Protein AF-0000000077102668 (afdb_homodimer)

Secondary structure (DSSP, 8-state):
---HHHHHHHHHTT--HHHHHHHHT--HHHHHHHHTTSSPPPHHHHHHHHHHHHHHHTS---HHHHH-/---HHHHHHHHHTT--HHHHHHHHT--HHHHHHHHTTSSPPPHHHHHHHHHHHHHHHTS---HHHHH-

Radius of gyration: 16.1 Å; Cα contacts (8 Å, |Δi|>4): 151; chains: 2; bounding box: 27×39×31 Å

InterPro domains:
  IPR010982 Lambda repressor-like, DNA-binding domain superfamily [SSF47413] (6-52)

Solvent-accessible surface area (backbone atoms only — not comparable to full-atom values): 7622 Å² total; per-residue (Å²): 106,60,44,59,52,40,52,50,53,36,49,74,57,70,43,52,67,56,55,53,12,56,76,70,71,49,50,49,70,60,40,51,35,29,50,46,46,74,39,81,77,51,73,67,52,49,50,50,50,42,54,50,50,17,64,68,64,72,47,89,64,49,54,43,66,44,75,95,105,60,44,60,52,40,53,50,53,36,49,74,58,70,44,51,68,54,55,53,10,56,77,72,70,48,51,50,71,59,39,50,36,32,51,47,47,74,38,82,76,49,72,68,52,48,50,53,50,40,53,50,52,17,63,68,63,71,46,88,66,50,56,43,66,43,77,96

Nearest PDB structures (foldseek):
  2ef8-assembly1_B  TM=8.751E-01  e=4.213E-03  Peduovirus P2
  3f51-assembly1_A  TM=8.600E-01  e=9.600E-02  Corynebacterium glutamicum
  2b5a-assembly1_A  TM=7.650E-01  e=4.394E-02  [Bacillus] caldolyticus
  3f52-assembly1_E  TM=7.821E-01  e=4.666E-02  Corynebacterium glutamicum
  4yba-assembly1_A  TM=8.338E-01  e=1.297E-01  Klebsiella pneumoniae

pLDDT: mean 96.35, std 4.46, range [68.5, 98.56]

Foldseek 3Di:
DAQVQQVVLCVVLVHDLQRLCVQQVHHSVVSVCCRHPNDDDDPVSLVSSQVVSCVSVVHHDDSVRRRD/DAQVQLVVLCVVLVHDLCRLCVQQVHHSVVSVCCRHPNDDDDPVSLVSSQVVSCVSVVHHDDSVRRRD

Structure (mmCIF, N/CA/C/O backbone):
data_AF-0000000077102668-model_v1
#
loop_
_entity.id
_entity.type
_entity.pdbx_description
1 polymer 'HTH cro/C1-type domain-containing protein'
#
loop_
_atom_site.group_PDB
_atom_site.id
_atom_site.type_symbol
_atom_site.label_atom_id
_atom_site.label_alt_id
_atom_site.label_comp_id
_atom_site.label_asym_id
_atom_site.label_entity_id
_atom_site.label_seq_id
_atom_site.pdbx_PDB_ins_code
_atom_site.Cartn_x
_atom_site.Cartn_y
_atom_site.Cartn_z
_atom_site.occupancy
_atom_site.B_iso_or_equiv
_atom_site.auth_seq_id
_atom_site.auth_comp_id
_atom_site.auth_asym_id
_atom_site.auth_atom_id
_atom_site.pdbx_PDB_model_num
ATOM 1 N N . MET A 1 1 ? -7.898 -0.201 -14.703 1 68.75 1 MET A N 1
ATOM 2 C CA . MET A 1 1 ? -6.523 -0.293 -15.18 1 68.75 1 MET A CA 1
ATOM 3 C C . MET A 1 1 ? -5.77 -1.41 -14.469 1 68.75 1 MET A C 1
ATOM 5 O O . MET A 1 1 ? -5.836 -1.526 -13.242 1 68.75 1 MET A O 1
ATOM 9 N N . LYS A 1 2 ? -5.211 -2.465 -15.25 1 77.38 2 LYS A N 1
ATOM 10 C CA . LYS A 1 2 ? -4.547 -3.68 -14.781 1 77.38 2 LYS A CA 1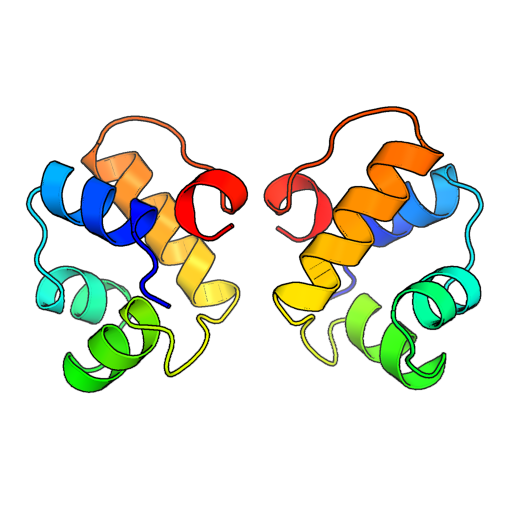
ATOM 11 C C . LYS A 1 2 ? -3.26 -3.35 -14.031 1 77.38 2 LYS A C 1
ATOM 13 O O . LYS A 1 2 ? -2.543 -2.416 -14.398 1 77.38 2 LYS A O 1
ATOM 18 N N . LEU A 1 3 ? -3.148 -4.047 -12.992 1 93.31 3 LEU A N 1
ATOM 19 C CA . LEU A 1 3 ? -1.862 -3.982 -12.305 1 93.31 3 LEU A CA 1
ATOM 20 C C . LEU A 1 3 ? -0.787 -4.723 -13.094 1 93.31 3 LEU A C 1
ATOM 22 O O . LEU A 1 3 ? -0.478 -5.879 -12.797 1 93.31 3 LEU A O 1
ATOM 26 N N . VAL A 1 4 ? -0.19 -4.043 -14.055 1 94.56 4 VAL A N 1
ATOM 27 C CA . VAL A 1 4 ? 0.673 -4.625 -15.078 1 94.56 4 VAL A CA 1
ATOM 28 C C . VAL A 1 4 ? 1.934 -5.191 -14.43 1 94.56 4 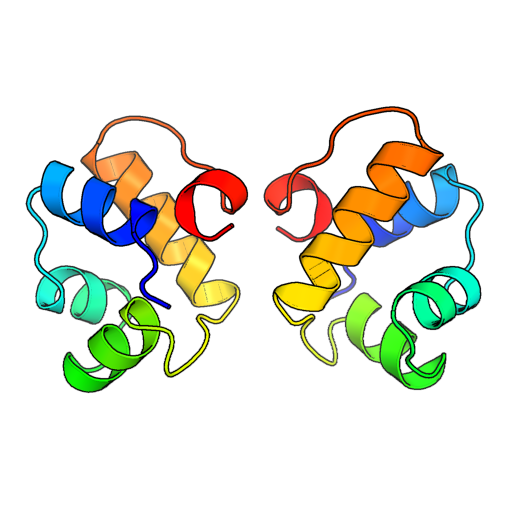VAL A C 1
ATOM 30 O O . VAL A 1 4 ? 2.408 -6.262 -14.812 1 94.56 4 VAL A O 1
ATOM 33 N N . LYS A 1 5 ? 2.457 -4.578 -13.453 1 95.44 5 LYS A N 1
ATOM 34 C CA . LYS A 1 5 ? 3.664 -5.066 -12.797 1 95.44 5 LYS A CA 1
ATOM 35 C C . LYS A 1 5 ? 3.385 -6.348 -12.016 1 95.44 5 LYS A C 1
ATOM 37 O O . LYS A 1 5 ? 4.18 -7.289 -12.055 1 95.44 5 LYS A O 1
ATOM 42 N N . LEU A 1 6 ? 2.295 -6.352 -11.32 1 97.56 6 LEU A N 1
ATOM 43 C CA . LEU A 1 6 ? 1.922 -7.551 -10.578 1 97.56 6 LEU A CA 1
ATOM 44 C C . LEU A 1 6 ? 1.746 -8.742 -11.523 1 97.56 6 LEU A C 1
ATOM 46 O O . LEU A 1 6 ? 2.244 -9.836 -11.242 1 97.56 6 LEU A O 1
ATOM 50 N N . ILE A 1 7 ? 1.098 -8.477 -12.633 1 96.94 7 ILE A N 1
ATOM 51 C CA . ILE A 1 7 ? 0.872 -9.516 -13.633 1 96.94 7 ILE A CA 1
ATOM 52 C C . ILE A 1 7 ? 2.211 -10.016 -14.172 1 96.94 7 ILE A C 1
ATOM 54 O O . ILE A 1 7 ? 2.426 -11.219 -14.289 1 96.94 7 ILE A O 1
ATOM 58 N N . GLY A 1 8 ? 3.074 -9.117 -14.477 1 97.56 8 GLY A N 1
ATOM 59 C CA . GLY A 1 8 ? 4.391 -9.469 -14.977 1 97.56 8 GLY A CA 1
ATOM 60 C C . GLY A 1 8 ? 5.188 -10.336 -14.016 1 97.56 8 GLY A C 1
ATOM 61 O O . GLY A 1 8 ? 5.723 -11.375 -14.406 1 97.56 8 GLY A O 1
ATOM 62 N N . TYR A 1 9 ? 5.227 -9.93 -12.781 1 97.75 9 TYR A N 1
ATOM 63 C CA . TYR A 1 9 ? 6.016 -10.664 -11.797 1 97.75 9 TYR A CA 1
ATOM 64 C C . TYR A 1 9 ? 5.371 -12.008 -11.477 1 97.75 9 TYR A C 1
ATOM 66 O O . TYR A 1 9 ? 6.066 -12.992 -11.227 1 97.75 9 TYR A O 1
ATOM 74 N N . ARG A 1 10 ? 4.023 -11.977 -11.461 1 97.75 10 ARG A N 1
ATOM 75 C CA . ARG A 1 10 ? 3.316 -13.242 -11.281 1 97.75 10 ARG A CA 1
ATOM 76 C C . ARG A 1 10 ? 3.684 -14.234 -12.383 1 97.75 10 ARG A C 1
ATOM 78 O O . ARG A 1 10 ? 3.969 -15.398 -12.102 1 97.75 10 ARG A O 1
ATOM 85 N N . SER A 1 11 ? 3.727 -13.766 -13.578 1 97.81 11 SER A N 1
ATOM 86 C CA . SER A 1 11 ? 4.082 -14.586 -14.727 1 97.81 11 SER A CA 1
ATOM 87 C C . SER A 1 11 ? 5.535 -15.055 -14.648 1 97.81 11 SER A C 1
ATOM 89 O O . SER A 1 11 ? 5.832 -16.219 -14.914 1 97.81 11 SER A O 1
ATOM 91 N N . MET A 1 12 ? 6.387 -14.18 -14.266 1 97.75 12 MET A N 1
ATOM 92 C CA . MET A 1 12 ? 7.797 -14.516 -14.117 1 97.75 12 MET A CA 1
ATOM 93 C C . MET A 1 12 ? 7.988 -15.617 -13.078 1 97.75 12 MET A C 1
ATOM 95 O O . MET A 1 12 ? 8.898 -16.438 -13.195 1 97.75 12 MET A O 1
ATOM 99 N N . ALA A 1 13 ? 7.148 -15.586 -12.117 1 97.94 13 ALA A N 1
ATOM 100 C CA . ALA A 1 13 ? 7.207 -16.578 -11.055 1 97.94 13 ALA A CA 1
ATOM 101 C C . ALA A 1 13 ? 6.527 -17.875 -11.484 1 97.94 13 ALA A C 1
ATOM 103 O O . ALA A 1 13 ? 6.418 -18.812 -10.688 1 97.94 13 ALA A O 1
ATOM 104 N N . LEU A 1 14 ? 5.926 -17.828 -12.648 1 97.88 14 LEU A N 1
ATOM 105 C CA . LEU A 1 14 ? 5.227 -18.969 -13.219 1 97.88 14 LEU A CA 1
ATOM 106 C C . LEU A 1 14 ? 3.998 -19.328 -12.391 1 97.88 14 LEU A C 1
ATOM 108 O O . LEU A 1 14 ? 3.717 -20.516 -12.164 1 97.88 14 LEU A O 1
ATOM 112 N N . CYS A 1 15 ? 3.377 -18.359 -11.938 1 98.12 15 CYS A N 1
ATOM 113 C CA . CYS A 1 15 ? 2.152 -18.531 -11.164 1 98.12 15 CYS A CA 1
ATOM 114 C C . CYS A 1 15 ? 0.939 -18.062 -11.961 1 98.12 15 CYS A C 1
ATOM 116 O O . CYS A 1 15 ? 0.995 -17.031 -12.641 1 98.12 15 CYS A O 1
ATOM 118 N N . SER A 1 16 ? -0.065 -18.812 -11.805 1 98 16 SER A N 1
ATOM 119 C CA . SER A 1 16 ? -1.347 -18.406 -12.359 1 98 16 SER A CA 1
ATOM 120 C C . SER A 1 16 ? -2.105 -17.5 -11.398 1 98 16 SER A C 1
ATOM 122 O O . SER A 1 16 ? -1.704 -17.344 -10.242 1 98 16 SER A O 1
ATOM 124 N N . GLN A 1 17 ? -3.16 -16.922 -11.953 1 98.12 17 GLN A N 1
ATOM 125 C CA . GLN A 1 17 ? -4.027 -16.172 -11.062 1 98.12 17 GLN A CA 1
ATOM 126 C C . GLN A 1 17 ? -4.617 -17.062 -9.969 1 98.12 17 GLN A C 1
ATOM 128 O O . GLN A 1 17 ? -4.773 -16.625 -8.828 1 98.12 17 GLN A O 1
ATOM 133 N N . ASN A 1 18 ? -4.934 -18.25 -10.367 1 98.19 18 ASN A N 1
ATOM 134 C CA . ASN A 1 18 ? -5.477 -19.203 -9.406 1 98.19 18 ASN A CA 1
ATOM 135 C C . ASN A 1 18 ? -4.477 -19.516 -8.297 1 98.19 18 ASN A C 1
ATOM 137 O O . ASN A 1 18 ? -4.863 -19.688 -7.137 1 98.19 18 ASN A O 1
ATOM 141 N N . ASP A 1 19 ? -3.242 -19.641 -8.602 1 98.25 19 ASP A N 1
ATOM 142 C CA . ASP A 1 19 ? -2.205 -19.891 -7.605 1 98.25 19 ASP A CA 1
ATOM 143 C C . ASP A 1 19 ? -2.168 -18.781 -6.555 1 98.25 19 ASP A C 1
ATOM 145 O O . ASP A 1 19 ? -2.133 -19.062 -5.352 1 98.25 19 ASP A O 1
ATOM 149 N N . ILE A 1 20 ? -2.217 -17.578 -6.992 1 98.44 20 ILE A N 1
ATOM 150 C CA . ILE A 1 20 ? -2.178 -16.453 -6.074 1 98.44 20 ILE A CA 1
ATOM 151 C C . ILE A 1 20 ? -3.467 -16.406 -5.258 1 98.44 20 ILE A C 1
ATOM 153 O O . ILE A 1 20 ? -3.441 -16.094 -4.062 1 98.44 20 ILE A O 1
ATOM 157 N N . ALA A 1 21 ? -4.551 -16.672 -5.906 1 98.56 21 ALA A N 1
ATOM 158 C CA . ALA A 1 21 ? -5.84 -16.719 -5.215 1 98.56 21 ALA A CA 1
ATOM 159 C C . ALA A 1 21 ? -5.801 -17.703 -4.051 1 98.56 21 ALA A C 1
ATOM 161 O O . ALA A 1 21 ? -6.289 -17.406 -2.957 1 98.56 21 ALA A O 1
ATOM 162 N N . GLN A 1 22 ? -5.219 -18.812 -4.277 1 98.38 22 GLN A N 1
ATOM 163 C CA . GLN A 1 22 ? -5.094 -19.844 -3.244 1 98.38 22 GLN A CA 1
ATOM 164 C C . GLN A 1 22 ? -4.227 -19.359 -2.088 1 98.38 22 GLN A C 1
ATOM 166 O O . GLN A 1 22 ? -4.566 -19.562 -0.921 1 98.38 22 GLN A O 1
ATOM 171 N N . VAL A 1 23 ? -3.188 -18.719 -2.424 1 98 23 VAL A N 1
ATOM 172 C CA . VAL A 1 23 ? -2.277 -18.172 -1.423 1 98 23 VAL A CA 1
ATOM 173 C C . VAL A 1 23 ? -3.016 -17.156 -0.546 1 98 23 VAL A C 1
ATOM 175 O O . VAL A 1 23 ? -2.787 -17.094 0.665 1 98 23 VAL A O 1
ATOM 178 N N . LEU A 1 24 ? -3.895 -16.406 -1.14 1 98.31 24 LEU A N 1
ATOM 179 C CA . LEU A 1 24 ? -4.645 -15.359 -0.447 1 98.31 24 LEU A CA 1
ATOM 180 C C . LEU A 1 24 ? -5.863 -15.938 0.258 1 98.31 24 LEU A C 1
ATOM 182 O O . LEU A 1 24 ? -6.461 -15.289 1.115 1 98.31 24 LEU A O 1
ATOM 186 N N . GLY A 1 25 ? -6.293 -17.109 -0.166 1 98.38 25 GLY A N 1
ATOM 187 C CA . GLY A 1 25 ? -7.496 -17.719 0.382 1 98.38 25 GLY A CA 1
ATOM 188 C C . GLY A 1 25 ? -8.773 -17.125 -0.187 1 98.38 25 GLY A C 1
ATOM 189 O O . GLY A 1 25 ? -9.773 -16.984 0.526 1 98.38 25 GLY A O 1
ATOM 190 N N . VAL A 1 26 ? -8.703 -16.719 -1.37 1 98.31 26 VAL A N 1
ATOM 191 C CA . VAL A 1 26 ? -9.875 -16.172 -2.041 1 98.31 26 VAL A CA 1
ATOM 192 C C . VAL A 1 26 ? -10.164 -16.953 -3.314 1 98.31 26 VAL A C 1
ATOM 194 O O . VAL A 1 26 ? -9.367 -17.797 -3.725 1 98.31 26 VAL A O 1
ATOM 197 N N . SER A 1 27 ? -11.297 -16.672 -3.9 1 98.31 27 SER A N 1
ATOM 198 C CA . SER A 1 27 ? -11.656 -17.344 -5.141 1 98.31 27 SER A CA 1
ATOM 199 C C . SER A 1 27 ? -10.93 -16.734 -6.336 1 98.31 27 SER A C 1
ATOM 201 O O . SER A 1 27 ? -10.5 -15.578 -6.277 1 98.31 27 SER A O 1
ATOM 203 N N . TYR A 1 28 ? -10.836 -17.484 -7.426 1 97.81 28 TYR A N 1
ATOM 204 C CA . TYR A 1 28 ? -10.234 -17.016 -8.672 1 97.81 28 TYR A CA 1
ATOM 205 C C . TYR A 1 28 ? -10.914 -15.75 -9.164 1 97.81 28 TYR A C 1
ATOM 207 O O . TYR A 1 28 ? -10.242 -14.75 -9.453 1 97.81 28 TYR A O 1
ATOM 215 N N . PRO A 1 29 ? -12.297 -15.727 -9.172 1 98.25 29 PRO A N 1
ATOM 216 C CA . PRO A 1 29 ? -12.938 -14.508 -9.672 1 98.25 29 PRO A CA 1
ATOM 217 C C . PRO A 1 29 ? -12.617 -13.281 -8.812 1 98.25 29 PRO A C 1
ATOM 219 O O . PRO A 1 29 ? -12.477 -12.18 -9.344 1 98.25 29 PRO A O 1
ATOM 222 N N . THR A 1 30 ? -12.5 -13.523 -7.547 1 98.12 30 THR A N 1
ATOM 223 C CA . THR A 1 30 ? -12.18 -12.438 -6.633 1 98.12 30 THR A CA 1
ATOM 224 C C . THR A 1 30 ? -10.797 -11.875 -6.926 1 98.12 30 THR A C 1
ATOM 226 O O . THR A 1 30 ? -10.617 -10.656 -7.027 1 98.12 30 THR A O 1
ATOM 229 N N . TYR A 1 31 ? -9.812 -12.773 -7.094 1 98.31 31 TYR A N 1
ATOM 230 C CA . TYR A 1 31 ? -8.461 -12.336 -7.402 1 98.31 31 TYR A CA 1
ATOM 231 C C . TYR A 1 31 ? -8.398 -11.648 -8.766 1 98.31 31 TYR A C 1
ATOM 233 O O . TYR A 1 31 ? -7.773 -10.602 -8.914 1 98.31 31 TYR A O 1
ATOM 241 N N . ASN A 1 32 ? -8.992 -12.242 -9.703 1 97.69 32 ASN A N 1
ATOM 242 C CA . ASN A 1 32 ? -9.031 -11.68 -11.055 1 97.69 32 ASN A CA 1
ATOM 243 C C . ASN A 1 32 ? -9.57 -10.25 -11.055 1 97.69 32 ASN A C 1
ATOM 245 O O . ASN A 1 32 ? -8.984 -9.367 -11.688 1 97.69 32 ASN A O 1
ATOM 249 N N . ALA A 1 33 ? -10.633 -10.008 -10.336 1 97.5 33 ALA A N 1
ATOM 250 C CA . ALA A 1 33 ? -11.234 -8.672 -10.25 1 97.5 33 ALA A CA 1
ATOM 251 C C . ALA A 1 33 ? -10.25 -7.668 -9.648 1 97.5 33 ALA A C 1
ATOM 253 O O . ALA A 1 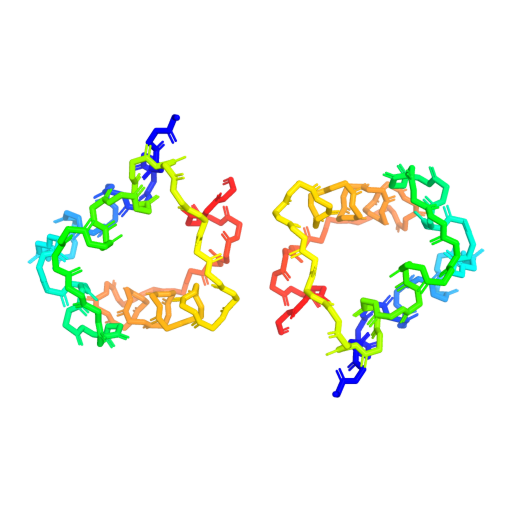33 ? -10.195 -6.516 -10.078 1 97.5 33 ALA A O 1
ATOM 254 N N . LYS A 1 34 ? -9.461 -8.117 -8.727 1 97.06 34 LYS A N 1
ATOM 255 C CA . LYS A 1 34 ? -8.492 -7.238 -8.078 1 97.06 34 LYS A CA 1
ATOM 256 C C . LYS A 1 34 ? -7.324 -6.926 -9.008 1 97.06 34 LYS A C 1
ATOM 258 O O . LYS A 1 34 ? -6.965 -5.762 -9.195 1 97.06 34 LYS A O 1
ATOM 263 N N . GLU A 1 35 ? -6.781 -7.941 -9.578 1 96.69 35 GLU A N 1
ATOM 264 C CA . GLU A 1 35 ? -5.652 -7.77 -10.492 1 96.69 35 GLU A CA 1
ATOM 265 C C . GLU A 1 35 ? -6.031 -6.902 -11.688 1 96.69 35 GLU A C 1
ATOM 267 O O . GLU A 1 35 ? -5.195 -6.18 -12.227 1 96.69 35 GLU A O 1
ATOM 272 N N . ASN A 1 36 ? -7.352 -6.906 -12.023 1 95.62 36 ASN A N 1
ATOM 273 C CA . ASN A 1 36 ? -7.84 -6.129 -13.156 1 95.62 36 ASN A CA 1
ATOM 274 C C . ASN A 1 36 ? -8.32 -4.746 -12.719 1 95.62 36 ASN A C 1
ATOM 276 O O . ASN A 1 36 ? -8.859 -3.988 -13.531 1 95.62 36 ASN A O 1
ATOM 280 N N . GLY A 1 37 ? -8.195 -4.387 -11.531 1 92.31 37 GLY A N 1
ATOM 281 C CA . GLY A 1 37 ? -8.469 -3.043 -11.047 1 92.31 37 GLY A CA 1
ATOM 282 C C . GLY A 1 37 ? -9.93 -2.816 -10.703 1 92.31 37 GLY A C 1
ATOM 283 O O . GLY A 1 37 ? -10.344 -1.684 -10.445 1 92.31 37 GLY A O 1
ATOM 284 N N . LYS A 1 38 ? -10.688 -3.832 -10.68 1 94.06 38 LYS A N 1
ATOM 285 C CA . LYS A 1 38 ? -12.109 -3.703 -10.352 1 94.06 38 LYS A CA 1
ATOM 286 C C . LYS A 1 38 ? -12.312 -3.557 -8.852 1 94.06 38 LYS A C 1
ATOM 288 O O . LYS A 1 38 ? -13.219 -2.848 -8.406 1 94.06 38 LYS A O 1
ATOM 293 N N . ASN A 1 39 ? -11.531 -4.258 -8.062 1 94.56 39 ASN A N 1
ATOM 294 C CA . ASN A 1 39 ? -11.5 -4.18 -6.605 1 94.56 39 ASN A CA 1
ATOM 295 C C . ASN A 1 39 ? -10.086 -3.979 -6.082 1 94.56 39 ASN A C 1
ATOM 297 O O . ASN A 1 39 ? -9.125 -4.504 -6.652 1 94.56 39 ASN A O 1
ATOM 301 N N . ALA A 1 40 ? -10.008 -3.32 -5.004 1 94 40 ALA A N 1
ATOM 302 C CA . ALA A 1 40 ? -8.68 -3.039 -4.461 1 94 40 ALA A CA 1
ATOM 303 C C . ALA A 1 40 ? -8.18 -4.199 -3.6 1 94 40 ALA A C 1
ATOM 305 O O . ALA A 1 40 ? -8.977 -4.863 -2.93 1 94 40 ALA A O 1
ATOM 306 N N . PHE A 1 41 ? -6.875 -4.355 -3.578 1 96.69 41 PHE A N 1
ATOM 307 C CA . PHE A 1 41 ? -6.258 -5.25 -2.607 1 96.69 41 PHE A CA 1
ATOM 308 C C . PHE A 1 41 ? -6.219 -4.609 -1.227 1 96.69 41 PHE A C 1
ATOM 310 O O . PHE A 1 41 ? -5.977 -3.406 -1.101 1 96.69 41 PHE A O 1
ATOM 317 N N . THR A 1 42 ? -6.473 -5.441 -0.241 1 95 42 THR A N 1
ATOM 318 C CA . THR A 1 42 ? -6.285 -4.945 1.117 1 95 42 THR A CA 1
ATOM 319 C C . THR A 1 42 ? -4.801 -4.91 1.48 1 95 42 THR A C 1
ATOM 321 O O . THR A 1 42 ? -3.975 -5.52 0.797 1 95 42 THR A O 1
ATOM 324 N N . ASP A 1 43 ? -4.477 -4.254 2.518 1 94.88 43 ASP A N 1
ATOM 325 C CA . ASP A 1 43 ? -3.092 -4.199 2.973 1 94.88 43 ASP A CA 1
ATOM 326 C C . ASP A 1 43 ? -2.57 -5.594 3.312 1 94.88 43 ASP A C 1
ATOM 328 O O . ASP A 1 43 ? -1.421 -5.922 3.012 1 94.88 43 ASP A O 1
ATOM 332 N N . LYS A 1 44 ? -3.395 -6.359 3.91 1 95.62 44 LYS A N 1
ATOM 333 C CA . LYS A 1 44 ? -3.012 -7.723 4.254 1 95.62 44 LYS A CA 1
ATOM 334 C C . LYS A 1 44 ? -2.68 -8.531 3.004 1 95.62 44 LYS A C 1
ATOM 336 O O . LYS A 1 44 ? -1.661 -9.227 2.959 1 95.62 44 LYS A O 1
ATOM 341 N N . GLU A 1 45 ? -3.482 -8.422 2.057 1 97.56 45 GLU A N 1
ATOM 342 C CA . GLU A 1 45 ? -3.273 -9.148 0.81 1 97.56 45 GLU A CA 1
ATOM 343 C C . GLU A 1 45 ? -1.977 -8.719 0.13 1 97.56 45 GLU A C 1
ATOM 345 O O . GLU A 1 45 ? -1.231 -9.555 -0.385 1 97.56 45 GLU A O 1
ATOM 350 N N . LYS A 1 46 ? -1.813 -7.461 0.122 1 97.38 46 LYS A N 1
ATOM 351 C CA . LYS A 1 46 ? -0.606 -6.93 -0.504 1 97.38 46 LYS A CA 1
ATOM 352 C C . LYS A 1 46 ? 0.648 -7.504 0.15 1 97.38 46 LYS A C 1
ATOM 354 O O . LYS A 1 46 ? 1.603 -7.867 -0.54 1 97.38 46 LYS A O 1
ATOM 359 N N . LYS A 1 47 ? 0.618 -7.578 1.412 1 97.31 47 LYS A N 1
ATOM 360 C CA . LYS A 1 47 ? 1.759 -8.109 2.154 1 97.31 47 LYS A CA 1
ATOM 361 C C . LYS A 1 47 ? 2 -9.578 1.813 1 97.31 47 LYS A C 1
ATOM 363 O O . LYS A 1 47 ? 3.139 -9.984 1.576 1 97.31 47 LYS A O 1
ATOM 368 N N . ILE A 1 48 ? 0.962 -10.281 1.781 1 98.12 48 ILE A N 1
ATOM 369 C CA . ILE A 1 48 ? 1.058 -11.711 1.493 1 98.12 48 ILE A CA 1
ATOM 370 C C . ILE A 1 48 ? 1.632 -11.914 0.094 1 98.12 48 ILE A C 1
ATOM 372 O O . ILE A 1 48 ? 2.537 -12.727 -0.099 1 98.12 48 ILE A O 1
ATOM 376 N N . ILE A 1 49 ? 1.137 -11.164 -0.831 1 98.31 49 ILE A N 1
ATOM 377 C CA . ILE A 1 49 ? 1.569 -11.289 -2.219 1 98.31 49 ILE A CA 1
ATOM 378 C C . ILE A 1 49 ? 3.043 -10.906 -2.338 1 98.31 49 ILE A C 1
ATOM 380 O O . ILE A 1 49 ? 3.826 -11.617 -2.971 1 98.31 49 ILE A O 1
ATOM 384 N N . ARG A 1 50 ? 3.357 -9.789 -1.747 1 98.19 50 ARG A N 1
ATOM 385 C CA . ARG A 1 50 ? 4.738 -9.32 -1.775 1 98.19 50 ARG A CA 1
ATOM 386 C C . ARG A 1 50 ? 5.688 -10.391 -1.239 1 98.19 50 ARG A C 1
ATOM 388 O O . ARG A 1 50 ? 6.703 -10.703 -1.87 1 98.19 50 ARG A O 1
ATOM 395 N N . ASP A 1 51 ? 5.359 -10.93 -0.101 1 98.12 51 ASP A N 1
ATOM 396 C CA . ASP A 1 51 ? 6.223 -11.914 0.532 1 98.12 51 ASP A CA 1
ATOM 397 C C . ASP A 1 51 ? 6.301 -13.195 -0.303 1 98.12 51 ASP A C 1
ATOM 399 O O . ASP A 1 51 ? 7.379 -13.773 -0.462 1 98.12 51 ASP A O 1
ATOM 403 N N . PHE A 1 52 ? 5.188 -13.562 -0.806 1 98.5 52 PHE A N 1
ATOM 404 C CA . PHE A 1 52 ? 5.121 -14.766 -1.621 1 98.5 52 PHE A CA 1
ATOM 405 C C . PHE A 1 52 ? 5.996 -14.633 -2.863 1 98.5 52 PHE A C 1
ATOM 407 O O . PHE A 1 52 ? 6.812 -15.508 -3.152 1 98.5 52 PHE A O 1
ATOM 414 N N . LEU A 1 53 ? 5.871 -13.562 -3.623 1 98.25 53 LEU A N 1
ATOM 415 C CA . LEU A 1 53 ? 6.621 -13.359 -4.855 1 98.25 53 LEU A CA 1
ATOM 416 C C . LEU A 1 53 ? 8.109 -13.164 -4.562 1 98.25 53 LEU A C 1
ATOM 418 O O . LEU A 1 53 ? 8.961 -13.578 -5.352 1 98.25 53 LEU A O 1
ATOM 422 N N . SER A 1 54 ? 8.375 -12.492 -3.434 1 98.5 54 SER A N 1
ATOM 423 C CA . SER A 1 54 ? 9.766 -12.328 -3.031 1 98.5 54 SER A CA 1
ATOM 424 C C . SER A 1 54 ? 10.445 -13.68 -2.822 1 98.5 54 SER A C 1
ATOM 426 O O . SER A 1 54 ? 11.57 -13.891 -3.273 1 98.5 54 SER A O 1
ATOM 428 N N . GLU A 1 55 ? 9.789 -14.492 -2.18 1 97.94 55 GLU A N 1
ATOM 429 C CA . GLU A 1 55 ? 10.312 -15.836 -1.934 1 97.94 55 GLU A CA 1
ATOM 430 C C . GLU A 1 55 ? 10.43 -16.625 -3.23 1 97.94 55 GLU A C 1
ATOM 432 O O . GLU A 1 55 ? 11.453 -17.25 -3.494 1 97.94 55 GLU A O 1
ATOM 437 N N . ARG A 1 56 ? 9.43 -16.547 -4.055 1 97.62 56 ARG A N 1
ATOM 438 C CA . ARG A 1 56 ? 9.367 -17.312 -5.289 1 97.62 56 ARG A CA 1
ATOM 439 C C . ARG A 1 56 ? 10.453 -16.875 -6.27 1 97.62 56 ARG A C 1
ATOM 441 O O . ARG A 1 56 ? 11.047 -17.703 -6.953 1 97.62 56 ARG A O 1
ATOM 448 N N . LEU A 1 57 ? 10.711 -15.609 -6.281 1 98.25 57 LEU A N 1
ATOM 449 C CA . LEU A 1 57 ? 11.617 -15.078 -7.285 1 98.25 57 LEU A CA 1
ATOM 450 C C . LEU A 1 57 ? 12.992 -14.797 -6.68 1 98.25 57 LEU A C 1
ATOM 452 O O . LEU A 1 57 ? 13.906 -14.359 -7.383 1 98.25 57 LEU A O 1
ATOM 456 N N . GLY A 1 58 ? 13.109 -14.953 -5.402 1 97.94 58 GLY A N 1
ATOM 457 C CA . GLY A 1 58 ? 14.398 -14.836 -4.75 1 97.94 58 GLY A CA 1
ATOM 458 C C . GLY A 1 58 ? 14.914 -13.406 -4.703 1 97.94 58 GLY A C 1
ATOM 459 O O . GLY A 1 58 ? 16.125 -13.172 -4.828 1 97.94 58 GLY A O 1
ATOM 460 N N . ARG A 1 59 ? 14.008 -12.469 -4.613 1 97 59 ARG A N 1
ATOM 461 C CA . ARG A 1 59 ? 14.359 -11.062 -4.469 1 97 59 ARG A CA 1
ATOM 462 C C . ARG A 1 59 ? 13.305 -10.32 -3.652 1 97 59 ARG A C 1
ATOM 464 O O . ARG A 1 59 ? 12.141 -10.719 -3.617 1 97 59 ARG A O 1
ATOM 471 N N . LYS A 1 60 ? 13.672 -9.219 -3.084 1 96.62 60 LYS A N 1
ATOM 472 C CA . LYS A 1 60 ? 12.766 -8.445 -2.238 1 96.62 60 LYS A CA 1
ATOM 473 C C . LYS A 1 60 ? 11.961 -7.445 -3.064 1 96.62 60 LYS A C 1
ATOM 475 O O . LYS A 1 60 ? 12.531 -6.699 -3.867 1 96.62 60 LYS A O 1
ATOM 480 N N . PHE A 1 61 ? 10.727 -7.484 -2.865 1 97.81 61 PHE A N 1
ATOM 481 C CA . PHE A 1 61 ? 9.844 -6.527 -3.52 1 97.81 61 PHE A CA 1
ATOM 482 C C . PHE A 1 61 ? 9.289 -5.527 -2.512 1 97.81 61 PHE A C 1
ATOM 484 O O . PHE A 1 61 ? 9.211 -5.82 -1.316 1 97.81 61 PHE A O 1
ATOM 491 N N . THR A 1 62 ? 8.953 -4.398 -3.049 1 97.25 62 THR A N 1
ATOM 492 C CA . THR A 1 62 ? 8.203 -3.432 -2.252 1 97.25 62 THR A CA 1
ATOM 493 C C . THR A 1 62 ? 6.77 -3.316 -2.75 1 97.25 62 THR A C 1
ATOM 495 O O . THR A 1 62 ? 6.469 -3.684 -3.889 1 97.25 62 THR A O 1
ATOM 498 N N . ILE A 1 63 ? 5.969 -2.783 -1.913 1 97.38 63 ILE A N 1
ATOM 499 C CA . ILE A 1 63 ? 4.574 -2.572 -2.293 1 97.38 63 ILE A CA 1
ATOM 500 C C . ILE A 1 63 ? 4.5 -1.551 -3.426 1 97.38 63 ILE A C 1
ATOM 502 O O . ILE A 1 63 ? 3.684 -1.688 -4.34 1 97.38 63 ILE A O 1
ATOM 506 N N . ASP A 1 64 ? 5.367 -0.607 -3.408 1 96.69 64 ASP A N 1
ATOM 507 C CA . ASP A 1 64 ? 5.434 0.373 -4.488 1 96.69 64 ASP A CA 1
ATOM 508 C C . ASP A 1 64 ? 5.688 -0.307 -5.832 1 96.69 64 ASP A C 1
ATOM 510 O O . ASP A 1 64 ? 5.023 0.001 -6.824 1 96.69 64 ASP A O 1
ATOM 514 N N . GLU A 1 65 ? 6.555 -1.202 -5.793 1 95.81 65 GLU A N 1
ATOM 515 C CA . GLU A 1 65 ? 6.984 -1.873 -7.016 1 95.81 65 GLU A CA 1
ATOM 516 C C . GLU A 1 65 ? 5.867 -2.73 -7.598 1 95.81 65 GLU A C 1
ATOM 518 O O . GLU A 1 65 ? 5.699 -2.795 -8.82 1 95.81 65 GLU A O 1
ATOM 523 N N . LEU A 1 66 ? 5.098 -3.258 -6.734 1 97 66 LEU A N 1
ATOM 524 C CA . LEU A 1 66 ? 4.133 -4.254 -7.184 1 97 66 LEU A CA 1
ATOM 525 C C . LEU A 1 66 ? 2.791 -3.605 -7.504 1 97 66 LEU A C 1
ATOM 527 O O . LEU A 1 66 ? 2.102 -4.023 -8.438 1 97 66 LEU A O 1
ATOM 531 N N . PHE A 1 67 ? 2.461 -2.473 -6.746 1 96 67 PHE A N 1
ATOM 532 C CA . PHE A 1 67 ? 1.059 -2.074 -6.762 1 96 67 PHE A CA 1
ATOM 533 C C . PHE A 1 67 ? 0.917 -0.61 -7.16 1 96 67 PHE A C 1
ATOM 535 O O . PHE A 1 67 ? -0.196 -0.123 -7.367 1 96 67 PHE A O 1
ATOM 542 N N . PHE A 1 68 ? 2.035 0.107 -7.125 1 89.5 68 PHE A N 1
ATOM 543 C CA . PHE A 1 68 ? 1.964 1.528 -7.441 1 89.5 68 PHE A CA 1
ATOM 544 C C . PHE A 1 68 ? 2.854 1.861 -8.633 1 89.5 68 PHE A C 1
ATOM 546 O O . PHE A 1 68 ? 3.816 1.146 -8.914 1 89.5 68 PHE A O 1
ATOM 553 N N . MET B 1 1 ? -4.219 -0.809 16.047 1 68.5 1 MET B N 1
ATOM 554 C CA . MET B 1 1 ? -2.779 -0.576 16.156 1 68.5 1 MET B CA 1
ATOM 555 C C . MET B 1 1 ? -2.355 0.62 15.312 1 68.5 1 MET B C 1
ATOM 557 O O . MET B 1 1 ? -2.758 0.741 14.156 1 68.5 1 MET B O 1
ATOM 561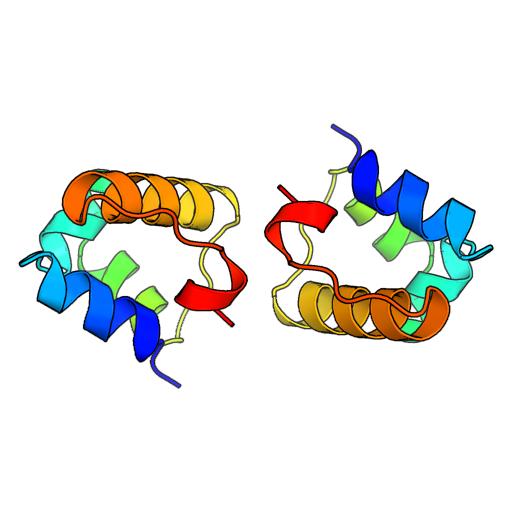 N N . LYS B 1 2 ? -1.745 1.72 15.938 1 76.94 2 LYS B N 1
ATOM 562 C CA . LYS B 1 2 ? -1.351 2.996 15.352 1 76.94 2 LYS B CA 1
ATOM 563 C C . LYS B 1 2 ? -0.238 2.807 14.32 1 76.94 2 LYS B C 1
ATOM 565 O O . LYS B 1 2 ? 0.643 1.962 14.5 1 76.94 2 LYS B O 1
ATOM 570 N N . LEU B 1 3 ? -0.423 3.486 13.297 1 93.19 3 LEU B N 1
ATOM 571 C CA . LEU B 1 3 ? 0.667 3.553 12.328 1 93.19 3 LEU B CA 1
ATOM 572 C C . LEU B 1 3 ? 1.812 4.41 12.852 1 93.19 3 LEU B C 1
ATOM 574 O O . LEU B 1 3 ? 1.923 5.586 12.508 1 93.19 3 LEU B O 1
ATOM 578 N N . VAL B 1 4 ? 2.697 3.814 13.617 1 94.69 4 VAL B N 1
ATOM 579 C CA . VAL B 1 4 ? 3.713 4.492 14.422 1 94.69 4 VAL B CA 1
ATOM 580 C C . VAL B 1 4 ? 4.723 5.176 13.5 1 94.69 4 VAL B C 1
ATOM 582 O O . VAL B 1 4 ? 5.164 6.297 13.773 1 94.69 4 VAL B O 1
ATOM 585 N N . LYS B 1 5 ? 5.062 4.613 12.422 1 95.38 5 LYS B N 1
ATOM 586 C CA . LYS B 1 5 ? 6.023 5.215 11.5 1 95.38 5 LYS B CA 1
ATOM 587 C C . LYS B 1 5 ? 5.438 6.453 10.828 1 95.38 5 LYS B C 1
ATOM 589 O O . LYS B 1 5 ? 6.117 7.473 10.688 1 95.38 5 LYS B O 1
ATOM 594 N N . LEU B 1 6 ? 4.219 6.32 10.406 1 97.5 6 LEU B N 1
ATOM 595 C CA . LEU B 1 6 ? 3.559 7.465 9.789 1 97.5 6 LEU B CA 1
ATOM 596 C C . LEU B 1 6 ? 3.484 8.641 10.758 1 97.5 6 LEU B C 1
ATOM 598 O O . LEU B 1 6 ? 3.785 9.773 10.391 1 97.5 6 LEU B O 1
ATOM 602 N N . ILE B 1 7 ? 3.152 8.32 11.984 1 96.94 7 ILE B N 1
ATOM 603 C CA . ILE B 1 7 ? 3.061 9.336 13.023 1 96.94 7 ILE B CA 1
ATOM 604 C C . ILE B 1 7 ? 4.43 9.984 13.242 1 96.94 7 ILE B C 1
ATOM 606 O O . ILE B 1 7 ? 4.539 11.211 13.32 1 96.94 7 ILE B O 1
ATOM 610 N N . GLY B 1 8 ? 5.414 9.195 13.336 1 97.56 8 GLY B N 1
ATOM 611 C CA . GLY B 1 8 ? 6.77 9.688 13.516 1 97.56 8 GLY B CA 1
ATOM 612 C C . GLY B 1 8 ? 7.223 10.617 12.406 1 97.56 8 GLY B C 1
ATOM 613 O O . GLY B 1 8 ? 7.727 11.711 12.672 1 97.56 8 GLY B O 1
ATOM 614 N N . TYR B 1 9 ? 7.008 10.203 11.188 1 97.69 9 TYR B N 1
ATOM 615 C CA . TYR B 1 9 ? 7.465 11.008 10.055 1 97.69 9 TYR B CA 1
ATOM 616 C C . TYR B 1 9 ? 6.621 12.266 9.906 1 97.69 9 TYR B C 1
ATOM 618 O O . TYR B 1 9 ? 7.133 13.32 9.516 1 97.69 9 TYR B O 1
ATOM 626 N N . ARG B 1 10 ? 5.324 12.109 10.211 1 97.69 10 ARG B N 1
ATOM 627 C CA . ARG B 1 10 ? 4.469 13.289 10.219 1 97.69 10 ARG B CA 1
ATOM 628 C C . ARG B 1 10 ? 4.98 14.328 11.219 1 97.69 10 ARG B C 1
ATOM 630 O O . ARG B 1 10 ? 5.07 15.516 10.898 1 97.69 10 ARG B O 1
ATOM 637 N N . SER B 1 11 ? 5.355 13.875 12.383 1 97.75 11 SER B N 1
ATOM 638 C CA . SER B 1 11 ? 5.887 14.742 13.43 1 97.75 11 SER B CA 1
ATOM 639 C C . SER B 1 11 ? 7.219 15.359 13.016 1 97.75 11 SER B C 1
ATOM 641 O O . SER B 1 11 ? 7.445 16.547 13.211 1 97.75 11 SER B O 1
ATOM 643 N N . MET B 1 12 ? 8.039 14.578 12.422 1 97.69 12 MET B N 1
ATOM 644 C CA . MET B 1 12 ? 9.328 15.055 11.953 1 97.69 12 MET B CA 1
ATOM 645 C C . MET B 1 12 ? 9.156 16.156 10.906 1 97.69 12 MET B C 1
ATOM 647 O O . MET B 1 12 ? 9.977 17.062 10.82 1 97.69 12 MET B O 1
ATOM 651 N N . ALA B 1 13 ? 8.133 16.031 10.172 1 97.88 13 ALA B N 1
ATOM 652 C CA . ALA B 1 13 ? 7.836 17.016 9.133 1 97.88 13 ALA B CA 1
ATOM 653 C C . ALA B 1 13 ? 7.141 18.234 9.727 1 97.88 13 ALA B C 1
ATOM 655 O O . ALA B 1 13 ? 6.75 19.156 9 1 97.88 13 ALA B O 1
ATOM 656 N N . LEU B 1 14 ? 6.836 18.156 11.016 1 97.81 14 LEU B N 1
ATOM 657 C CA . LEU B 1 14 ? 6.172 19.219 11.75 1 97.81 14 LEU B CA 1
ATOM 658 C C . LEU B 1 14 ? 4.75 19.422 11.234 1 97.81 14 LEU B C 1
ATOM 660 O O . LEU B 1 14 ? 4.297 20.562 11.102 1 97.81 14 LEU B O 1
ATOM 664 N N . CYS B 1 15 ? 4.133 18.391 10.914 1 98.06 15 CYS B N 1
ATOM 665 C CA . CYS B 1 15 ? 2.748 18.406 10.445 1 98.06 15 CYS B CA 1
ATOM 666 C C . CYS B 1 15 ? 1.812 17.812 11.492 1 98.06 15 CYS B C 1
ATOM 668 O O . CYS B 1 15 ? 2.135 16.812 12.125 1 98.06 15 CYS B O 1
ATOM 670 N N . SER B 1 16 ? 0.744 18.469 11.602 1 97.94 16 SER B N 1
ATOM 671 C CA . SER B 1 16 ? -0.319 17.938 12.438 1 97.94 16 SER B CA 1
ATOM 672 C C . SER B 1 16 ? -1.186 16.938 11.664 1 97.94 16 SER B C 1
ATOM 674 O O . SER B 1 16 ? -1.053 16.812 10.445 1 97.94 16 SER B O 1
ATOM 676 N N . GLN B 1 17 ? -2.016 16.266 12.445 1 98.12 17 GLN B N 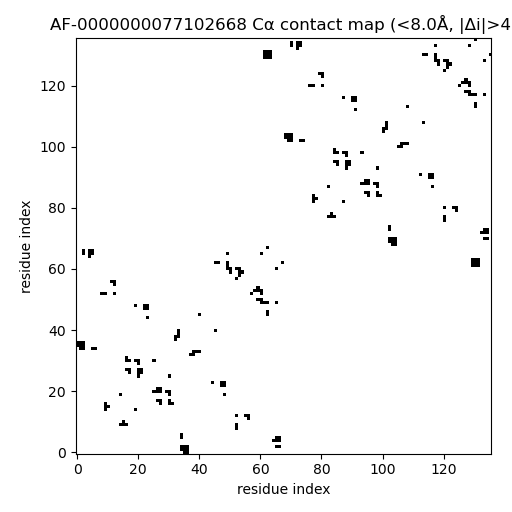1
ATOM 677 C CA . GLN B 1 17 ? -2.986 15.398 11.781 1 98.12 17 GLN B CA 1
ATOM 678 C C . GLN B 1 17 ? -3.906 16.203 10.867 1 98.12 17 GLN B C 1
ATOM 680 O O . GLN B 1 17 ? -4.281 15.75 9.789 1 98.12 17 GLN B O 1
ATOM 685 N N . ASN B 1 18 ? -4.234 17.375 11.359 1 98.12 18 ASN B N 1
ATOM 686 C CA . ASN B 1 18 ? -5.09 18.266 10.562 1 98.12 18 ASN B CA 1
ATOM 687 C C . ASN B 1 18 ? -4.418 18.656 9.258 1 98.12 18 ASN B C 1
ATOM 689 O O . ASN B 1 18 ? -5.078 18.766 8.219 1 98.12 18 ASN B O 1
ATOM 693 N N . ASP B 1 19 ? -3.168 18.906 9.242 1 98.25 19 ASP B N 1
ATOM 694 C CA . ASP B 1 19 ? -2.43 19.266 8.031 1 98.25 19 ASP B CA 1
ATOM 695 C C . ASP B 1 19 ? -2.525 18.156 6.992 1 98.25 19 ASP B C 1
ATOM 697 O O . ASP B 1 19 ? -2.803 18.406 5.82 1 98.25 19 ASP B O 1
ATOM 701 N N . ILE B 1 20 ? -2.336 16.953 7.414 1 98.44 20 ILE B N 1
ATOM 702 C CA . ILE B 1 20 ? -2.398 15.812 6.496 1 98.44 20 ILE B CA 1
ATOM 703 C C . ILE B 1 20 ? -3.832 15.625 6.012 1 98.44 20 ILE B C 1
ATOM 705 O O . ILE B 1 20 ? -4.059 15.312 4.84 1 98.44 20 ILE B O 1
ATOM 709 N N . ALA B 1 21 ? -4.766 15.789 6.906 1 98.56 21 ALA B N 1
ATOM 710 C CA . ALA B 1 21 ? -6.176 15.688 6.539 1 98.56 21 ALA B CA 1
ATOM 711 C C . ALA B 1 21 ? -6.52 16.656 5.41 1 98.56 21 ALA B C 1
ATOM 713 O O . ALA B 1 21 ? -7.219 16.297 4.461 1 98.56 21 ALA B O 1
ATOM 714 N N . GLN B 1 22 ? -6.027 17.828 5.508 1 98.38 22 GLN B N 1
ATOM 715 C CA . GLN B 1 22 ? -6.266 18.859 4.488 1 98.38 22 GLN B CA 1
ATOM 716 C C . GLN B 1 22 ? -5.648 18.453 3.154 1 98.38 22 GLN B C 1
ATOM 718 O O . GLN B 1 22 ? -6.273 18.594 2.104 1 98.38 22 GLN B O 1
ATOM 723 N N . VAL B 1 23 ? -4.488 17.922 3.219 1 97.94 23 VAL B N 1
ATOM 724 C CA . VAL B 1 23 ? -3.787 17.453 2.023 1 97.94 23 VAL B CA 1
ATOM 725 C C . VAL B 1 23 ? -4.605 16.359 1.333 1 97.94 23 VAL B C 1
ATOM 727 O O . VAL B 1 23 ? -4.664 16.312 0.102 1 97.94 23 VAL B O 1
ATOM 730 N N . LEU B 1 24 ? -5.238 15.531 2.109 1 98.25 24 LEU B N 1
ATOM 731 C CA . LEU B 1 24 ? -6.016 14.406 1.6 1 98.25 24 LEU B CA 1
ATOM 732 C C . LEU B 1 24 ? -7.422 14.852 1.214 1 98.25 24 LEU B C 1
ATOM 734 O O . LEU B 1 24 ? -8.133 14.125 0.517 1 98.25 24 LEU B O 1
ATOM 738 N N . GLY B 1 25 ? -7.867 15.961 1.751 1 98.38 25 GLY B N 1
ATOM 739 C CA . GLY B 1 25 ? -9.227 16.438 1.513 1 98.38 25 GLY B CA 1
ATOM 740 C C . GLY B 1 25 ? -10.258 15.719 2.359 1 98.38 25 GLY B C 1
ATOM 741 O O . GLY B 1 25 ? -11.375 15.469 1.903 1 98.38 25 GLY B O 1
ATOM 742 N N . VAL B 1 26 ? -9.859 15.328 3.486 1 98.31 26 VAL B N 1
ATOM 743 C CA . VAL B 1 26 ? -10.773 14.664 4.41 1 98.31 26 VAL B CA 1
ATOM 744 C C . VAL B 1 26 ? -10.836 15.438 5.727 1 98.31 26 VAL B C 1
ATOM 746 O O . VAL B 1 26 ? -10.055 16.359 5.945 1 98.31 26 VAL B O 1
ATOM 749 N N . SER B 1 27 ? -11.773 15.047 6.559 1 98.31 27 SER B N 1
ATOM 750 C CA . SER B 1 27 ? -11.891 15.695 7.859 1 98.31 27 SER B CA 1
ATOM 751 C C . SER B 1 27 ? -10.844 15.172 8.836 1 98.31 27 SER B C 1
ATOM 753 O O . SER B 1 27 ? -10.32 14.07 8.664 1 98.31 27 SER B O 1
ATOM 755 N N . TYR B 1 28 ? -10.57 15.938 9.883 1 97.75 28 TYR B N 1
ATOM 756 C CA . TYR B 1 28 ? -9.641 15.555 10.938 1 97.75 28 TYR B CA 1
ATOM 757 C C . TYR B 1 28 ? -10.047 14.227 11.562 1 97.75 28 TYR B C 1
ATOM 759 O O . TYR B 1 28 ? -9.227 13.305 11.664 1 97.75 28 TYR B O 1
ATOM 767 N N . PRO B 1 29 ? -11.367 14.07 11.906 1 98.25 29 PRO B N 1
ATOM 768 C CA . PRO B 1 29 ? -11.742 12.797 12.531 1 98.25 29 PRO B CA 1
ATOM 769 C C . PRO B 1 29 ? -11.508 11.602 11.609 1 98.25 29 PRO B C 1
ATOM 771 O O . PRO B 1 29 ? -11.133 10.523 12.07 1 98.25 29 PRO B O 1
ATOM 774 N N . THR B 1 30 ? -11.727 11.836 10.336 1 98.12 30 THR B N 1
ATOM 775 C CA . THR B 1 30 ? -11.523 10.773 9.359 1 98.12 30 THR B CA 1
ATOM 776 C C . THR B 1 30 ? -10.055 10.367 9.305 1 98.12 30 THR B C 1
ATOM 778 O O . THR B 1 30 ? -9.734 9.172 9.344 1 98.12 30 THR B O 1
ATOM 781 N N . TYR B 1 31 ? -9.156 11.359 9.25 1 98.25 31 TYR B N 1
ATOM 782 C CA . TYR B 1 31 ? -7.73 11.07 9.219 1 98.25 31 TYR B CA 1
ATOM 783 C C . TYR B 1 31 ? -7.277 10.422 10.523 1 98.25 31 TYR B C 1
ATOM 785 O O . TYR B 1 31 ? -6.523 9.445 10.508 1 98.25 31 TYR B O 1
ATOM 793 N N . ASN B 1 32 ? -7.695 10.969 11.578 1 97.62 32 ASN B N 1
ATOM 794 C CA . ASN B 1 32 ? -7.355 10.422 12.891 1 97.62 32 ASN B CA 1
ATOM 795 C C . ASN B 1 32 ? -7.715 8.945 13 1 97.62 32 ASN B C 1
ATOM 797 O O . ASN B 1 32 ? -6.906 8.141 13.469 1 97.62 32 ASN B O 1
ATOM 801 N N . ALA B 1 33 ? -8.898 8.578 12.555 1 97.38 33 ALA B N 1
ATOM 802 C CA . ALA B 1 33 ? -9.352 7.191 12.602 1 97.38 33 ALA B CA 1
ATOM 803 C C . ALA B 1 33 ? -8.438 6.289 11.766 1 97.38 33 ALA B C 1
ATOM 805 O O . ALA B 1 33 ? -8.156 5.152 12.156 1 97.38 33 ALA B O 1
ATOM 806 N N . LYS B 1 34 ? -7.953 6.793 10.695 1 97 34 LYS B N 1
ATOM 807 C CA . LYS B 1 34 ? -7.074 6.016 9.828 1 97 34 LYS B CA 1
ATOM 808 C C . LYS B 1 34 ? -5.691 5.844 10.453 1 97 34 LYS B C 1
ATOM 810 O O . LYS B 1 34 ? -5.176 4.727 10.531 1 97 34 LYS B O 1
ATOM 815 N N . GLU B 1 35 ? -5.16 6.91 10.883 1 96.56 35 GLU B N 1
ATOM 816 C CA 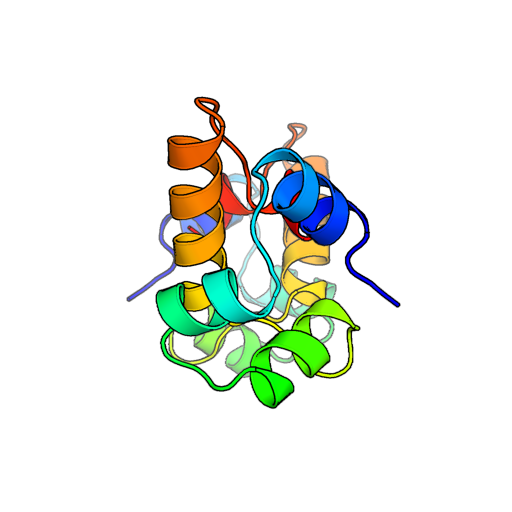. GLU B 1 35 ? -3.836 6.875 11.5 1 96.56 35 GLU B CA 1
ATOM 817 C C . GLU B 1 35 ? -3.832 5.988 12.742 1 96.56 35 GLU B C 1
ATOM 819 O O . GLU B 1 35 ? -2.818 5.363 13.062 1 96.56 35 GLU B O 1
ATOM 824 N N . ASN B 1 36 ? -5.039 5.844 13.391 1 95.62 36 ASN B N 1
ATOM 825 C CA . ASN B 1 36 ? -5.164 5.027 14.594 1 95.62 36 ASN B CA 1
ATOM 826 C C . ASN B 1 36 ? -5.574 3.598 14.258 1 95.62 36 ASN B C 1
ATOM 828 O O . ASN B 1 36 ? -5.82 2.791 15.156 1 95.62 36 ASN B O 1
ATOM 832 N N . GLY B 1 37 ? -5.691 3.271 13.07 1 92.38 37 GLY B N 1
ATOM 833 C CA . GLY B 1 37 ? -5.926 1.9 12.641 1 92.38 37 GLY B CA 1
ATOM 834 C C . GLY B 1 37 ? -7.395 1.518 12.641 1 92.38 37 GLY B C 1
ATOM 835 O O . GLY B 1 37 ? -7.734 0.345 12.469 1 92.38 37 GLY B O 1
ATOM 836 N N . LYS B 1 38 ? -8.219 2.467 12.805 1 94.12 38 LYS B N 1
ATOM 837 C CA . LYS B 1 38 ? -9.656 2.186 12.82 1 94.12 38 LYS B CA 1
ATOM 838 C C . LYS B 1 38 ? -10.188 2.004 11.398 1 94.12 38 LYS B C 1
ATOM 840 O O . LYS B 1 38 ? -11.094 1.202 11.172 1 94.12 38 LYS B O 1
ATOM 845 N N . ASN B 1 39 ? -9.695 2.738 10.469 1 94.62 39 ASN B N 1
ATOM 846 C CA . ASN B 1 39 ? -10.008 2.645 9.047 1 94.62 39 ASN B CA 1
ATOM 847 C C . ASN B 1 39 ? -8.742 2.586 8.195 1 94.62 39 ASN B C 1
ATOM 849 O O . ASN B 1 39 ? -7.734 3.215 8.531 1 94.62 39 ASN B O 1
ATOM 853 N N . ALA B 1 40 ? -8.844 1.938 7.125 1 93.94 40 ALA B N 1
ATOM 854 C CA . ALA B 1 40 ? -7.664 1.792 6.277 1 93.94 40 ALA B CA 1
ATOM 855 C C . ALA B 1 40 ? -7.512 2.988 5.34 1 93.94 40 ALA B C 1
ATOM 857 O O . ALA B 1 40 ? -8.508 3.566 4.895 1 93.94 40 ALA B O 1
ATOM 858 N N . PHE B 1 41 ? -6.277 3.289 5.016 1 96.69 41 PHE B N 1
ATOM 859 C CA . PHE B 1 41 ? -6 4.23 3.936 1 96.69 41 PHE B CA 1
ATOM 860 C C . PHE B 1 41 ? -6.223 3.576 2.576 1 96.69 41 PHE B C 1
ATOM 862 O O . PHE B 1 41 ? -5.898 2.404 2.385 1 96.69 41 PHE B O 1
ATOM 869 N N . THR B 1 42 ? -6.777 4.363 1.702 1 95 42 THR B N 1
ATOM 870 C CA . THR B 1 42 ? -6.863 3.871 0.331 1 95 42 THR B CA 1
ATOM 871 C C . THR B 1 42 ? -5.516 3.99 -0.371 1 95 42 THR B C 1
ATOM 873 O O . THR B 1 42 ? -4.621 4.691 0.107 1 95 42 THR B O 1
ATOM 876 N N . ASP B 1 43 ? -5.359 3.352 -1.479 1 94.88 43 ASP B N 1
ATOM 877 C CA . ASP B 1 43 ? -4.125 3.439 -2.252 1 94.88 43 ASP B CA 1
ATOM 878 C C . ASP B 1 43 ? -3.85 4.879 -2.686 1 94.88 43 ASP B C 1
ATOM 880 O O . ASP B 1 43 ? -2.703 5.332 -2.658 1 94.88 43 ASP B O 1
ATOM 884 N N . LYS B 1 44 ? -4.871 5.543 -3.061 1 95.69 44 LYS B N 1
ATOM 885 C CA . LYS B 1 44 ? -4.727 6.941 -3.467 1 95.69 44 LYS B CA 1
ATOM 886 C C . LYS B 1 44 ? -4.203 7.797 -2.316 1 95.69 44 LYS B C 1
ATOM 888 O O . LYS B 1 44 ? -3.283 8.594 -2.502 1 95.69 44 LYS B O 1
ATOM 893 N N . GLU B 1 45 ? -4.746 7.609 -1.205 1 97.56 45 GLU B N 1
ATOM 894 C CA . GLU B 1 45 ? -4.328 8.367 -0.032 1 97.56 45 GLU B CA 1
ATOM 895 C C . GLU B 1 45 ? -2.871 8.086 0.319 1 97.56 45 GLU B C 1
ATOM 897 O O . GLU B 1 45 ? -2.119 9.008 0.657 1 97.56 45 GLU B O 1
ATOM 902 N N . LYS B 1 46 ? -2.582 6.863 0.266 1 97.38 46 LYS B N 1
ATOM 903 C CA . LYS B 1 46 ? -1.211 6.473 0.583 1 97.38 46 LYS B CA 1
ATOM 904 C C . LYS B 1 46 ? -0.214 7.164 -0.34 1 97.38 46 LYS B C 1
ATOM 906 O O . LYS B 1 46 ? 0.833 7.637 0.11 1 97.38 46 LYS B O 1
ATOM 911 N N . LYS B 1 47 ? -0.541 7.219 -1.545 1 97.31 47 LYS B N 1
ATOM 912 C CA . LYS B 1 47 ? 0.329 7.859 -2.527 1 97.31 47 LYS B CA 1
ATOM 913 C C . LYS B 1 47 ? 0.485 9.352 -2.232 1 97.31 47 LYS B C 1
ATOM 915 O O . LYS B 1 47 ? 1.598 9.883 -2.26 1 97.31 47 LYS B O 1
ATOM 920 N N . ILE B 1 48 ? -0.591 9.945 -1.96 1 98.12 48 ILE B N 1
ATOM 921 C CA . ILE B 1 48 ? -0.585 11.375 -1.682 1 98.12 48 ILE B CA 1
ATOM 922 C C . ILE B 1 48 ? 0.275 11.664 -0.452 1 98.12 48 ILE B C 1
ATOM 924 O O . ILE B 1 48 ? 1.107 12.57 -0.466 1 98.12 48 ILE B O 1
ATOM 928 N N . ILE B 1 49 ? 0.111 10.859 0.559 1 98.31 49 ILE B N 1
ATOM 929 C CA . ILE B 1 49 ? 0.84 11.047 1.808 1 98.31 49 ILE B CA 1
ATOM 930 C C . ILE B 1 49 ? 2.332 10.828 1.573 1 98.31 49 ILE B C 1
ATOM 932 O O . ILE B 1 49 ? 3.162 11.625 2.016 1 98.31 49 ILE B O 1
ATOM 936 N N . ARG B 1 50 ? 2.611 9.758 0.904 1 98.12 50 ARG B N 1
ATOM 937 C CA . ARG B 1 50 ? 4.004 9.438 0.601 1 98.12 50 ARG B CA 1
ATOM 938 C C . ARG B 1 50 ? 4.68 10.594 -0.129 1 98.12 50 ARG B C 1
ATOM 940 O O . ARG B 1 50 ? 5.773 11.023 0.252 1 98.12 50 ARG B O 1
ATOM 947 N N . ASP B 1 51 ? 4.043 11.07 -1.154 1 98.12 51 ASP B N 1
ATOM 948 C CA . ASP B 1 51 ? 4.625 12.141 -1.958 1 98.12 51 ASP B CA 1
ATOM 949 C C . ASP B 1 51 ? 4.762 13.43 -1.145 1 98.12 51 ASP B C 1
ATOM 951 O O . ASP B 1 51 ? 5.777 14.117 -1.234 1 98.12 51 ASP B O 1
ATOM 955 N N . PHE B 1 52 ? 3.756 13.695 -0.393 1 98.44 52 PHE B N 1
ATOM 956 C CA . PHE B 1 52 ? 3.754 14.891 0.437 1 98.44 52 PHE B CA 1
ATOM 957 C C . PHE B 1 52 ? 4.906 14.867 1.434 1 98.44 52 PHE B C 1
ATOM 959 O O . PHE B 1 52 ? 5.672 15.828 1.534 1 98.44 52 PHE B O 1
ATOM 966 N N . LEU B 1 53 ? 5.082 13.781 2.193 1 98.25 53 LEU B N 1
ATOM 967 C CA . LEU B 1 53 ? 6.121 13.672 3.211 1 98.25 53 LEU B CA 1
ATOM 968 C C . LEU B 1 53 ? 7.508 13.633 2.574 1 98.25 53 LEU B C 1
ATOM 970 O O . LEU B 1 53 ? 8.469 14.141 3.146 1 98.25 53 LEU B O 1
ATOM 974 N N . SER B 1 54 ? 7.574 12.984 1.404 1 98.5 54 SER B N 1
ATOM 975 C CA . SER B 1 54 ? 8.844 12.969 0.683 1 98.5 54 SER B CA 1
ATOM 976 C C . SER B 1 54 ? 9.305 14.383 0.341 1 98.5 54 SER B C 1
ATOM 978 O O . SER B 1 54 ? 10.477 14.711 0.519 1 98.5 54 SER B O 1
ATOM 980 N N . GLU B 1 55 ? 8.445 15.117 -0.129 1 97.88 55 GLU B N 1
ATOM 981 C CA . GLU B 1 55 ? 8.758 16.5 -0.473 1 97.88 55 GLU B CA 1
ATOM 982 C C . GLU B 1 55 ? 9.086 17.312 0.772 1 97.88 55 GLU B C 1
ATOM 984 O O . GLU B 1 55 ? 10.078 18.047 0.793 1 97.88 55 GLU B O 1
ATOM 989 N N . ARG B 1 56 ? 8.312 17.156 1.815 1 97.56 56 ARG B N 1
ATOM 990 C CA . ARG B 1 56 ? 8.469 17.922 3.041 1 97.56 56 ARG B CA 1
ATOM 991 C C . ARG B 1 56 ? 9.789 17.609 3.729 1 97.56 56 ARG B C 1
ATOM 993 O O . ARG B 1 56 ? 10.445 18.5 4.27 1 97.56 56 ARG B O 1
ATOM 1000 N N . LEU B 1 57 ? 10.172 16.359 3.666 1 98.19 57 LEU B N 1
ATOM 1001 C CA . LEU B 1 57 ? 11.344 15.945 4.422 1 98.19 57 LEU B CA 1
ATOM 1002 C C . LEU B 1 57 ? 12.555 15.797 3.504 1 98.19 57 LEU B C 1
ATOM 1004 O O . LEU B 1 57 ? 13.656 15.477 3.963 1 98.19 57 LEU B O 1
ATOM 1008 N N . GLY B 1 58 ? 12.359 15.953 2.24 1 97.88 58 GLY B N 1
ATOM 1009 C CA . GLY B 1 58 ? 13.469 15.969 1.299 1 97.88 58 GLY B CA 1
ATOM 1010 C C . GLY B 1 58 ? 14.102 14.602 1.108 1 97.88 58 GLY B C 1
ATOM 1011 O O . GLY B 1 58 ? 15.32 14.5 0.941 1 97.88 58 GLY B O 1
ATOM 1012 N N . ARG B 1 59 ? 13.297 13.57 1.199 1 96.94 59 ARG B N 1
ATOM 1013 C CA . ARG B 1 59 ? 13.75 12.203 0.956 1 96.94 59 ARG B CA 1
ATOM 1014 C C . ARG B 1 59 ? 12.617 11.352 0.399 1 96.94 59 ARG B C 1
ATOM 1016 O O . ARG B 1 59 ? 11.445 11.617 0.659 1 96.94 59 ARG B O 1
ATOM 1023 N N . LYS B 1 60 ? 12.953 10.297 -0.252 1 96.69 60 LYS B N 1
ATOM 1024 C CA . LYS B 1 60 ? 11.961 9.414 -0.873 1 96.69 60 LYS B CA 1
ATOM 1025 C C . LYS B 1 60 ? 11.484 8.344 0.104 1 96.69 60 LYS B C 1
ATOM 1027 O O . LYS B 1 60 ? 12.305 7.668 0.737 1 96.69 60 LYS B O 1
ATOM 1032 N N . PHE B 1 61 ? 10.234 8.258 0.202 1 97.81 61 PHE B N 1
ATOM 1033 C CA . PHE B 1 61 ? 9.641 7.219 1.033 1 97.81 61 PHE B CA 1
ATOM 1034 C C . PHE B 1 61 ? 8.969 6.152 0.173 1 97.81 61 PHE B C 1
ATOM 1036 O O . PHE B 1 61 ? 8.578 6.422 -0.963 1 97.81 61 PHE B O 1
ATOM 1043 N N . THR B 1 62 ? 8.891 5.004 0.764 1 97.31 62 THR B N 1
ATOM 1044 C CA . THR B 1 62 ? 8.094 3.951 0.153 1 97.31 62 THR B CA 1
ATOM 1045 C C . THR B 1 62 ? 6.832 3.688 0.973 1 97.31 62 THR B C 1
ATOM 1047 O O . THR B 1 62 ? 6.77 4.027 2.156 1 97.31 62 THR B O 1
ATOM 1050 N N . ILE B 1 63 ? 5.914 3.055 0.332 1 97.31 63 ILE B N 1
ATOM 1051 C CA . ILE B 1 63 ? 4.684 2.697 1.026 1 97.31 63 ILE B CA 1
ATOM 1052 C C . ILE B 1 63 ? 4.984 1.69 2.133 1 97.31 63 ILE B C 1
ATOM 1054 O O . ILE B 1 63 ? 4.402 1.753 3.217 1 97.31 63 ILE B O 1
ATOM 1058 N N . ASP B 1 64 ? 5.926 0.855 1.906 1 96.69 64 ASP B N 1
ATOM 1059 C CA . ASP B 1 64 ? 6.352 -0.098 2.926 1 96.69 64 ASP B CA 1
ATOM 1060 C C . ASP B 1 64 ? 6.84 0.621 4.18 1 96.69 64 ASP B C 1
ATOM 1062 O O . ASP B 1 64 ? 6.465 0.254 5.297 1 96.69 64 ASP B O 1
ATOM 1066 N N . GLU 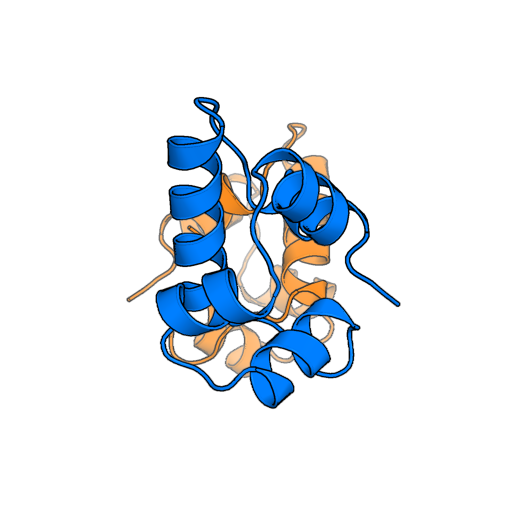B 1 65 ? 7.566 1.601 3.947 1 95.69 65 GLU B N 1
ATOM 1067 C CA . GLU B 1 65 ? 8.203 2.326 5.043 1 95.69 65 GLU B CA 1
ATOM 1068 C C . GLU B 1 65 ? 7.172 3.068 5.887 1 95.69 65 GLU B C 1
ATOM 1070 O O . GLU B 1 65 ? 7.293 3.131 7.113 1 95.69 65 GLU B O 1
ATOM 1075 N N . LEU B 1 66 ? 6.168 3.502 5.238 1 96.94 66 LEU B N 1
ATOM 1076 C CA . LEU B 1 66 ? 5.238 4.395 5.922 1 96.94 66 LEU B CA 1
ATOM 1077 C C . LEU B 1 66 ? 4.086 3.607 6.543 1 96.94 66 LEU B C 1
ATOM 1079 O O . LEU B 1 66 ? 3.6 3.955 7.621 1 96.94 66 LEU B O 1
ATOM 1083 N N . PHE B 1 67 ? 3.705 2.432 5.855 1 95.88 67 PHE B N 1
ATOM 1084 C CA . PHE B 1 67 ? 2.395 1.888 6.199 1 95.88 67 PHE B CA 1
ATOM 1085 C C . PHE B 1 67 ? 2.506 0.42 6.598 1 95.88 67 PHE B C 1
ATOM 1087 O O . PHE B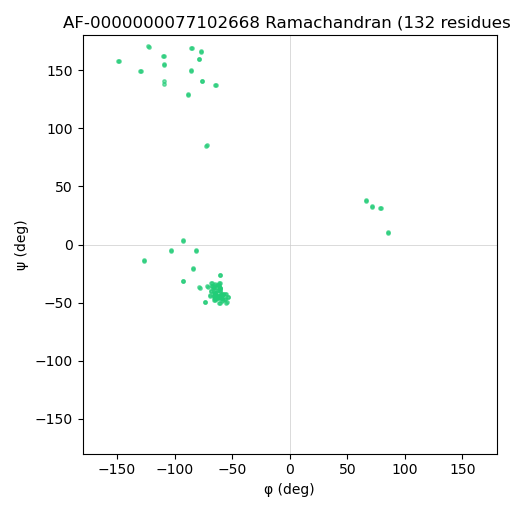 1 67 ? 1.528 -0.181 7.047 1 95.88 67 PHE B O 1
ATOM 1094 N N . PHE B 1 68 ? 3.682 -0.169 6.309 1 89.56 68 PHE B N 1
ATOM 1095 C CA . PHE B 1 68 ? 3.84 -1.587 6.613 1 89.56 68 PHE B CA 1
ATOM 1096 C C . PHE B 1 68 ? 5.012 -1.811 7.559 1 89.56 68 PHE B C 1
ATOM 1098 O O . PHE B 1 68 ? 5.938 -0.996 7.617 1 89.56 68 PHE B O 1
#

Organism: NCBI:txid592028

Sequence (136 aa):
MKLVKLIGYRSMALCSQNDIAQVLGVSYPTYNAKENGKNAFTDKEKKIIRDFLSERLGRKFTIDELFFMKLVKLIGYRSMALCSQNDIAQVLGVSYPTYNAKENGKNAFTDKEKKIIRDFLSERLGRKFTIDELFF